Protein AF-A0A7L4JGJ6-F1 (afdb_monomer)

Solvent-accessible surface area (backbone atoms only — not comparable to full-atom values): 6530 Å² total; per-residue (Å²): 134,93,74,89,75,91,46,91,83,58,64,72,85,41,67,66,54,45,51,47,35,52,49,33,51,52,51,41,49,44,54,69,65,67,66,65,42,87,92,40,46,65,59,56,52,51,51,52,50,56,52,58,53,45,77,72,68,56,89,78,50,78,57,77,43,50,54,78,77,36,56,65,49,44,45,74,38,78,92,49,54,40,64,68,52,43,56,68,69,36,57,66,91,40,77,63,30,44,51,51,37,53,56,46,54,75,70,107

Radius of gyration: 13.44 Å; Cα contacts (8 Å, |Δi|>4): 89; chains: 1; bounding box: 36×32×37 Å

Organism: NCBI:txid932028

Secondary structure (DSSP, 8-state):
---S-S-SSS-TTSHHHHHHHHHHHHHHHHHHTT--SGGGHHHHHHHHHHHHHHHTT-SS-GGGGS-HHHHHHHTTSTTT--HHHHHHHS-TTSHHHHHHHHHHHTT-

Sequence (108 aa):
SLSASQLHTVSMRDPLNRVLANLFLLISSILGAKTAGTHTQFVQWFMEECVECLEQGSRGSILQFMPFTMVSELVKVSTMSSPKIVLAITDLSLPLGRRVAAKAIAAL

Structure (mmCIF, N/CA/C/O backbone):
data_AF-A0A7L4JGJ6-F1
#
_entry.id   AF-A0A7L4JGJ6-F1
#
loop_
_atom_site.group_PDB
_atom_site.id
_atom_site.type_symbol
_atom_site.label_atom_id
_atom_site.label_alt_id
_atom_site.label_comp_id
_atom_site.label_asym_id
_atom_site.label_entity_id
_atom_site.label_seq_id
_atom_site.pdbx_PDB_ins_code
_atom_site.Cartn_x
_atom_site.Cartn_y
_atom_site.Cartn_z
_atom_site.occupancy
_atom_site.B_iso_or_equiv
_atom_site.auth_seq_id
_atom_site.auth_comp_id
_atom_site.auth_asym_id
_atom_site.auth_atom_id
_atom_site.pdbx_PDB_model_num
ATOM 1 N N . SER A 1 1 ? 0.273 -17.424 -2.105 1.00 39.12 1 SER A N 1
ATOM 2 C CA . SER A 1 1 ? 1.472 -16.685 -2.551 1.00 39.12 1 SER A CA 1
ATOM 3 C C . SER A 1 1 ? 1.179 -16.057 -3.907 1.00 39.12 1 SER A C 1
ATOM 5 O O . SER A 1 1 ? 1.003 -16.779 -4.878 1.00 39.12 1 SER A O 1
ATOM 7 N N . LEU A 1 2 ? 1.031 -14.730 -3.981 1.00 40.31 2 LEU A N 1
ATOM 8 C CA . LEU A 1 2 ? 0.861 -14.025 -5.259 1.00 40.31 2 LEU A CA 1
ATOM 9 C C . LEU A 1 2 ? 2.248 -13.644 -5.786 1.00 40.31 2 LEU A C 1
ATOM 11 O O . LEU A 1 2 ? 2.953 -12.845 -5.180 1.00 40.31 2 LEU A O 1
ATOM 15 N N . SER A 1 3 ? 2.647 -14.313 -6.867 1.00 40.56 3 SER A N 1
ATOM 16 C CA . SER A 1 3 ? 3.991 -14.320 -7.445 1.00 40.56 3 SER A CA 1
ATOM 17 C C . SER A 1 3 ? 4.107 -13.382 -8.662 1.00 40.56 3 SER A C 1
ATOM 19 O O . SER A 1 3 ? 3.308 -13.444 -9.598 1.00 40.56 3 SER A O 1
ATOM 21 N N . ALA A 1 4 ? 5.140 -12.534 -8.617 1.00 41.72 4 ALA A N 1
ATOM 22 C CA . ALA A 1 4 ? 6.017 -12.058 -9.699 1.00 41.72 4 ALA A CA 1
ATOM 23 C C . ALA A 1 4 ? 5.486 -11.305 -10.946 1.00 41.72 4 ALA A C 1
ATOM 25 O O . ALA A 1 4 ? 6.317 -10.814 -11.702 1.00 41.72 4 ALA A O 1
ATOM 26 N N . SER A 1 5 ? 4.183 -11.147 -11.197 1.00 39.47 5 SER A N 1
ATOM 27 C CA . SER A 1 5 ? 3.696 -10.711 -12.534 1.00 39.47 5 SER A CA 1
ATOM 28 C C . SER A 1 5 ? 2.981 -9.352 -12.632 1.00 39.47 5 SER A C 1
ATOM 30 O O . SER A 1 5 ? 2.501 -8.993 -13.702 1.00 39.47 5 SER A O 1
ATOM 32 N N . GLN A 1 6 ? 2.966 -8.523 -11.585 1.00 50.47 6 GLN A N 1
ATOM 33 C CA . GLN A 1 6 ? 2.535 -7.107 -11.702 1.00 50.47 6 GLN A CA 1
ATOM 34 C C . GLN A 1 6 ? 3.709 -6.178 -12.087 1.00 50.47 6 GLN A C 1
ATOM 36 O O . GLN A 1 6 ? 3.608 -4.960 -12.073 1.00 50.47 6 GLN A O 1
ATOM 41 N N . LEU A 1 7 ? 4.838 -6.793 -12.441 1.00 48.91 7 LEU A N 1
ATOM 42 C CA . LEU A 1 7 ? 6.185 -6.239 -12.505 1.00 48.91 7 LEU A CA 1
ATOM 43 C C . LEU A 1 7 ? 6.624 -5.826 -13.916 1.00 48.91 7 LEU A C 1
ATOM 45 O O . LEU A 1 7 ? 7.819 -5.766 -14.188 1.00 48.91 7 LEU A O 1
ATOM 49 N N . HIS A 1 8 ? 5.700 -5.523 -14.833 1.00 46.94 8 HIS A N 1
ATOM 50 C CA . HIS A 1 8 ? 6.115 -5.146 -16.191 1.00 46.94 8 HIS A CA 1
ATOM 51 C C . HIS A 1 8 ? 6.778 -3.755 -16.289 1.00 46.94 8 HIS A C 1
ATOM 53 O O . HIS A 1 8 ? 7.259 -3.398 -17.362 1.00 46.94 8 HIS A O 1
ATOM 59 N N . THR A 1 9 ? 6.884 -3.017 -15.176 1.00 57.41 9 THR A N 1
ATOM 60 C CA . THR A 1 9 ? 7.507 -1.680 -15.129 1.00 57.41 9 THR A CA 1
ATOM 61 C C . THR A 1 9 ? 8.742 -1.595 -14.225 1.00 57.41 9 THR A C 1
ATOM 63 O O . THR A 1 9 ? 9.572 -0.712 -14.422 1.00 57.41 9 THR A O 1
ATOM 66 N N . VAL A 1 10 ? 8.907 -2.497 -13.249 1.00 68.75 10 VAL A N 1
ATOM 67 C CA . VAL A 1 10 ? 9.973 -2.385 -12.238 1.00 68.75 10 VAL A CA 1
ATOM 68 C C . VAL A 1 10 ? 10.991 -3.511 -12.408 1.00 68.75 10 VAL A C 1
ATOM 70 O O . VAL A 1 10 ? 10.671 -4.693 -12.369 1.00 68.75 10 VAL A O 1
ATOM 73 N N . SER A 1 11 ? 12.257 -3.167 -12.624 1.00 78.44 11 SER A N 1
ATOM 74 C CA . SER A 1 11 ? 13.303 -4.171 -12.836 1.00 78.44 11 SER A CA 1
ATOM 75 C C . SER A 1 11 ? 13.744 -4.796 -11.510 1.00 78.44 11 SER A C 1
ATOM 77 O O . SER A 1 11 ? 14.441 -4.157 -10.725 1.00 78.44 11 SER A O 1
ATOM 79 N N . MET A 1 12 ? 13.432 -6.075 -11.275 1.00 80.94 12 MET A N 1
ATOM 80 C CA . MET A 1 12 ? 13.920 -6.819 -10.092 1.00 80.94 12 MET A CA 1
ATOM 81 C C . MET A 1 12 ? 15.406 -7.196 -10.163 1.00 80.94 12 MET A C 1
ATOM 83 O O . MET A 1 12 ? 15.938 -7.824 -9.245 1.00 80.94 12 MET A O 1
ATOM 87 N N . ARG A 1 13 ? 16.095 -6.846 -11.256 1.00 82.94 13 ARG A N 1
ATOM 88 C CA . ARG A 1 13 ? 17.560 -6.941 -11.315 1.00 82.94 13 ARG A CA 1
ATOM 89 C C . ARG A 1 13 ? 18.216 -5.872 -10.447 1.00 82.94 13 ARG A C 1
ATOM 91 O O . ARG A 1 13 ? 19.318 -6.107 -9.953 1.00 82.94 13 ARG A O 1
ATOM 98 N N . ASP A 1 14 ? 17.528 -4.752 -10.237 1.00 87.75 14 ASP A N 1
ATOM 99 C CA . ASP A 1 14 ? 17.976 -3.691 -9.348 1.00 87.75 14 ASP A CA 1
ATOM 100 C C . ASP A 1 14 ? 17.921 -4.170 -7.880 1.00 87.75 14 ASP A C 1
ATOM 102 O O . ASP A 1 14 ? 16.871 -4.639 -7.418 1.00 87.75 14 ASP A O 1
ATOM 106 N N . PRO A 1 15 ? 19.038 -4.111 -7.130 1.00 88.88 15 PRO A N 1
ATOM 107 C CA . PRO A 1 15 ? 19.056 -4.472 -5.717 1.00 88.88 15 PRO A CA 1
ATOM 108 C C . PRO A 1 15 ? 18.093 -3.641 -4.861 1.00 88.88 15 PRO A C 1
ATOM 110 O O . PRO A 1 15 ? 17.486 -4.212 -3.957 1.00 88.88 15 PRO A O 1
ATOM 113 N N . LEU A 1 16 ? 17.888 -2.355 -5.157 1.00 89.69 16 LEU A N 1
ATOM 114 C CA . LEU A 1 16 ? 16.978 -1.495 -4.401 1.00 89.69 16 LEU A CA 1
ATOM 115 C C . LEU A 1 16 ? 15.536 -1.989 -4.520 1.00 89.69 16 LEU A C 1
ATOM 11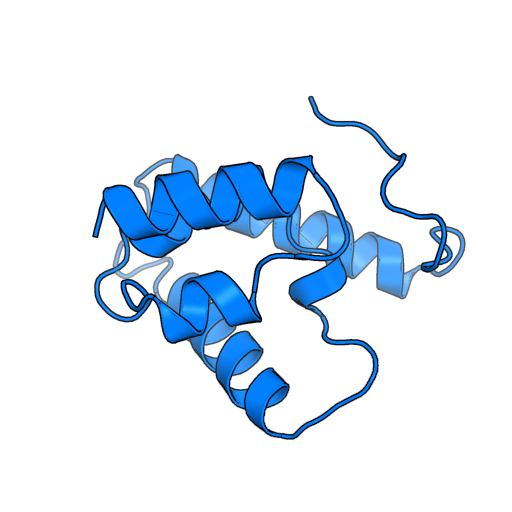7 O O . LEU A 1 16 ? 14.867 -2.186 -3.511 1.00 89.69 16 LEU A O 1
ATOM 121 N N . ASN A 1 17 ? 15.085 -2.292 -5.736 1.00 89.44 17 ASN A N 1
ATOM 122 C CA . ASN A 1 17 ? 13.728 -2.787 -5.985 1.00 89.44 17 ASN A CA 1
ATOM 123 C C . ASN A 1 17 ? 13.444 -4.093 -5.227 1.00 89.44 17 ASN A C 1
ATOM 125 O O . ASN A 1 17 ? 12.345 -4.299 -4.713 1.00 89.44 17 ASN A O 1
ATOM 129 N N . ARG A 1 18 ? 14.455 -4.962 -5.096 1.00 89.62 18 ARG A N 1
ATOM 130 C CA . ARG A 1 18 ? 14.354 -6.185 -4.286 1.00 89.62 18 ARG A CA 1
ATOM 131 C C . ARG A 1 18 ? 14.231 -5.883 -2.798 1.00 89.62 18 ARG A C 1
ATOM 133 O O . ARG A 1 18 ? 13.406 -6.498 -2.128 1.00 89.62 18 ARG A O 1
ATOM 140 N N . VAL A 1 19 ? 15.035 -4.955 -2.283 1.00 92.62 19 VAL A N 1
ATOM 141 C CA . VAL A 1 19 ? 14.964 -4.536 -0.876 1.00 92.62 19 VAL A CA 1
ATOM 142 C C . VAL A 1 19 ? 13.598 -3.926 -0.572 1.00 92.62 19 VAL A C 1
ATOM 144 O O . VAL A 1 19 ? 12.977 -4.309 0.415 1.00 92.62 19 VAL A O 1
ATOM 147 N N . LEU A 1 20 ? 13.091 -3.061 -1.450 1.00 90.94 20 LEU A N 1
ATOM 148 C CA . LEU A 1 20 ? 11.781 -2.429 -1.306 1.00 90.94 20 LEU A CA 1
ATOM 149 C C . LEU A 1 20 ? 10.641 -3.451 -1.324 1.00 90.94 20 LEU A C 1
ATOM 151 O O . LEU A 1 20 ? 9.805 -3.447 -0.424 1.00 90.94 20 LEU A O 1
ATOM 155 N N . ALA A 1 21 ? 10.639 -4.386 -2.276 1.00 89.50 21 ALA A N 1
ATOM 156 C CA . ALA A 1 21 ? 9.649 -5.463 -2.306 1.00 89.50 21 ALA A CA 1
ATOM 157 C C . ALA A 1 21 ? 9.662 -6.296 -1.012 1.00 89.50 21 ALA A C 1
ATOM 159 O O . ALA A 1 21 ? 8.613 -6.563 -0.427 1.00 89.50 21 ALA A O 1
ATOM 160 N N . ASN A 1 22 ? 10.849 -6.670 -0.526 1.00 91.88 22 ASN A N 1
ATOM 161 C CA . ASN A 1 22 ? 10.984 -7.440 0.711 1.00 91.88 22 ASN A CA 1
ATOM 162 C C . ASN A 1 22 ? 10.543 -6.647 1.949 1.00 91.88 22 ASN A C 1
ATOM 164 O O . ASN A 1 22 ? 9.915 -7.214 2.843 1.00 91.88 22 ASN A O 1
ATOM 168 N N . LEU A 1 23 ? 10.821 -5.343 1.989 1.00 92.19 23 LEU A N 1
ATOM 169 C CA . LEU A 1 23 ? 10.369 -4.456 3.056 1.00 92.19 23 LEU A CA 1
ATOM 170 C C . LEU A 1 23 ? 8.837 -4.421 3.135 1.00 92.19 23 LEU A C 1
ATOM 172 O O . LEU A 1 23 ? 8.276 -4.619 4.210 1.00 92.19 23 LEU A O 1
ATOM 176 N N . PHE A 1 24 ? 8.151 -4.244 2.003 1.00 90.69 24 PHE A N 1
ATOM 177 C CA . PHE A 1 24 ? 6.685 -4.236 1.976 1.00 90.69 24 PHE A CA 1
ATOM 178 C C . PHE A 1 24 ? 6.070 -5.595 2.324 1.00 90.69 24 PHE A C 1
ATOM 180 O O . PHE A 1 24 ? 5.018 -5.647 2.962 1.00 90.69 24 PHE A O 1
ATOM 187 N N . LEU A 1 25 ? 6.728 -6.704 1.974 1.00 89.81 25 LEU A N 1
ATOM 188 C CA . LEU A 1 25 ? 6.307 -8.033 2.424 1.00 89.81 25 LEU A CA 1
ATOM 189 C C . LEU A 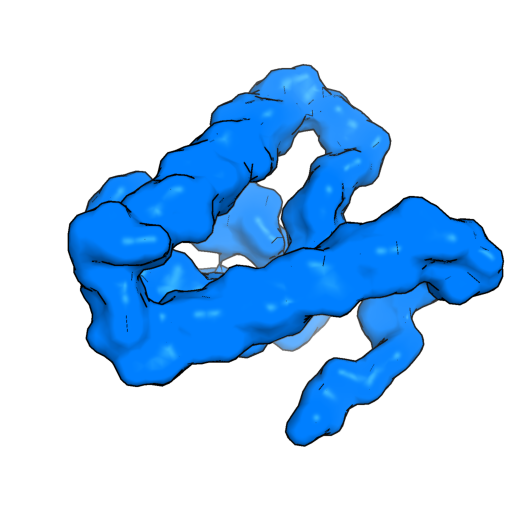1 25 ? 6.428 -8.186 3.947 1.00 89.81 25 LEU A C 1
ATOM 191 O O . LEU A 1 25 ? 5.504 -8.700 4.581 1.00 89.81 25 LEU A O 1
ATOM 195 N N . LEU A 1 26 ? 7.525 -7.707 4.542 1.00 89.81 26 LEU A N 1
ATOM 196 C CA . LEU A 1 26 ? 7.712 -7.710 5.994 1.00 89.81 26 LEU A CA 1
ATOM 197 C C . LEU A 1 26 ? 6.650 -6.856 6.693 1.00 89.81 26 LEU A C 1
ATOM 199 O O . LEU A 1 26 ? 6.008 -7.319 7.634 1.00 89.81 26 LEU A O 1
ATOM 203 N N . ILE A 1 27 ? 6.416 -5.641 6.197 1.00 88.88 27 ILE A N 1
ATOM 204 C CA . ILE A 1 27 ? 5.377 -4.747 6.712 1.00 88.88 27 ILE A CA 1
ATOM 205 C C . ILE A 1 27 ? 3.998 -5.416 6.637 1.00 88.88 27 ILE A C 1
ATOM 207 O O . ILE A 1 27 ? 3.274 -5.441 7.633 1.00 88.88 27 ILE A O 1
ATOM 211 N N . SER A 1 28 ? 3.647 -6.019 5.497 1.00 86.62 28 SER A N 1
ATOM 212 C CA . SER A 1 28 ? 2.378 -6.738 5.342 1.00 86.62 28 SER A CA 1
ATOM 213 C C . SER A 1 28 ? 2.238 -7.876 6.356 1.00 86.62 28 SER A C 1
ATOM 215 O O . SER A 1 28 ? 1.133 -8.121 6.840 1.00 86.62 28 SER A O 1
ATOM 217 N N . SER A 1 29 ? 3.334 -8.566 6.689 1.00 86.56 29 SER A N 1
ATOM 218 C CA . SER A 1 29 ? 3.342 -9.613 7.714 1.00 86.56 29 SER A CA 1
ATOM 219 C C . SER A 1 29 ? 3.113 -9.048 9.116 1.00 86.56 29 SER A C 1
ATOM 221 O O . SER A 1 29 ? 2.369 -9.645 9.890 1.00 86.56 29 SER A O 1
ATOM 223 N N . ILE A 1 30 ? 3.729 -7.910 9.448 1.00 86.00 30 ILE A N 1
ATOM 224 C CA . ILE A 1 30 ? 3.562 -7.247 10.750 1.00 86.00 30 ILE A CA 1
ATOM 225 C C . ILE A 1 30 ? 2.113 -6.779 10.930 1.00 86.00 30 ILE A C 1
ATOM 227 O O . ILE A 1 30 ? 1.507 -7.031 11.971 1.00 86.00 30 ILE A O 1
ATOM 231 N N . LEU A 1 31 ? 1.531 -6.166 9.895 1.00 80.69 31 LEU A N 1
ATOM 232 C CA . LEU A 1 31 ? 0.135 -5.723 9.910 1.00 80.69 31 LEU A CA 1
ATOM 233 C C . LEU A 1 31 ? -0.836 -6.905 10.066 1.00 80.69 31 LEU A C 1
ATOM 235 O O . LEU A 1 31 ? -1.739 -6.859 10.899 1.00 80.69 31 LEU A O 1
ATOM 239 N N . GLY A 1 32 ? -0.623 -7.995 9.319 1.00 78.50 32 GLY A N 1
ATOM 240 C CA . GLY A 1 32 ? -1.497 -9.173 9.358 1.00 78.50 32 GLY A CA 1
ATOM 241 C C . GLY A 1 32 ? -1.396 -10.004 10.644 1.00 78.50 32 GLY A C 1
ATOM 242 O O . GLY A 1 32 ? -2.367 -10.652 11.035 1.00 78.50 32 GLY A O 1
ATOM 243 N N . ALA A 1 33 ? -0.253 -9.975 11.334 1.00 77.44 33 ALA A N 1
ATOM 244 C CA . ALA A 1 33 ? -0.030 -10.750 12.555 1.00 77.44 33 ALA A CA 1
ATOM 245 C C . ALA A 1 33 ? -0.785 -10.208 13.785 1.00 77.44 33 ALA A C 1
ATOM 247 O O . ALA A 1 33 ? -0.727 -10.830 14.844 1.00 77.44 33 ALA A O 1
ATOM 248 N N . LYS A 1 34 ? -1.474 -9.056 13.679 1.00 65.56 34 LYS A N 1
ATOM 249 C CA . LYS A 1 34 ? -2.072 -8.321 14.816 1.00 65.56 34 LYS A CA 1
ATOM 250 C C . LYS A 1 34 ? -1.080 -8.031 15.953 1.00 65.56 34 LYS A C 1
ATOM 252 O O . LYS A 1 34 ? -1.483 -7.672 17.053 1.00 65.56 34 LYS A O 1
ATOM 257 N N . THR A 1 35 ? 0.218 -8.148 15.678 1.00 59.91 35 THR A N 1
ATOM 258 C CA . THR A 1 35 ? 1.305 -7.665 16.535 1.00 59.91 35 THR A CA 1
ATOM 259 C C . THR A 1 35 ? 1.487 -6.155 16.405 1.00 59.91 35 THR A C 1
ATOM 261 O O . THR A 1 35 ? 2.339 -5.592 17.089 1.00 59.91 35 THR A O 1
ATOM 264 N N . ALA A 1 36 ? 0.667 -5.518 15.556 1.00 62.12 36 ALA A N 1
ATOM 265 C CA . ALA A 1 36 ? 0.463 -4.084 15.456 1.00 62.12 36 ALA A CA 1
ATOM 266 C C . ALA A 1 36 ? 0.135 -3.487 16.839 1.00 62.12 36 ALA A C 1
ATOM 268 O O . ALA A 1 36 ? -1.011 -3.474 17.280 1.00 62.12 36 ALA A O 1
ATOM 269 N N . GLY A 1 37 ? 1.174 -3.037 17.535 1.00 66.25 37 GLY A N 1
ATOM 270 C CA . GLY A 1 37 ? 1.121 -2.407 18.849 1.00 66.25 37 GLY A CA 1
ATOM 271 C C . GLY A 1 37 ? 2.177 -1.308 18.954 1.00 66.25 37 GLY A C 1
ATOM 272 O O . GLY A 1 37 ? 2.768 -0.902 17.953 1.00 66.25 37 GLY A O 1
ATOM 273 N N . THR A 1 38 ? 2.464 -0.837 20.166 1.00 69.31 38 THR A N 1
ATOM 274 C CA . THR A 1 38 ? 3.439 0.247 20.413 1.00 69.31 38 THR A CA 1
ATOM 275 C C . THR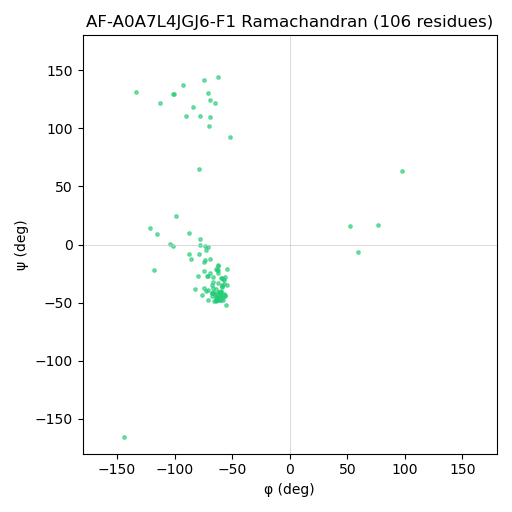 A 1 38 ? 4.824 -0.034 19.815 1.00 69.31 38 THR A C 1
ATOM 277 O O . THR A 1 38 ? 5.469 0.872 19.299 1.00 69.31 38 THR A O 1
ATOM 280 N N . HIS A 1 39 ? 5.263 -1.296 19.796 1.00 72.81 39 HIS A N 1
ATOM 281 C CA . HIS A 1 39 ? 6.564 -1.697 19.242 1.00 72.81 39 HIS A CA 1
ATOM 282 C C . HIS A 1 39 ? 6.645 -1.681 17.708 1.00 72.81 39 HIS A C 1
ATOM 284 O O . HIS A 1 39 ? 7.737 -1.746 17.149 1.00 72.81 39 HIS A O 1
ATOM 290 N N . THR A 1 40 ? 5.512 -1.590 17.016 1.00 75.62 40 THR A N 1
ATOM 291 C CA . THR A 1 40 ? 5.439 -1.583 15.548 1.00 75.62 40 THR A CA 1
ATOM 292 C C . THR A 1 40 ? 4.773 -0.316 15.023 1.00 75.62 40 THR A C 1
ATOM 294 O O . THR A 1 40 ? 4.408 -0.259 13.853 1.00 75.62 40 THR A O 1
ATOM 297 N N . GLN A 1 41 ? 4.613 0.706 15.869 1.00 79.25 41 GLN A N 1
ATOM 298 C CA . GLN A 1 41 ? 3.993 1.981 15.504 1.00 79.25 41 GLN A CA 1
ATOM 299 C C . GLN A 1 41 ? 4.716 2.661 14.331 1.00 79.25 41 GLN A C 1
ATOM 301 O O . GLN A 1 41 ? 4.079 3.286 13.488 1.00 79.25 41 GLN A O 1
ATOM 306 N N . PHE A 1 42 ? 6.028 2.435 14.200 1.00 85.06 42 PHE A N 1
ATOM 307 C CA . PHE A 1 42 ? 6.811 2.910 13.060 1.00 85.06 42 PHE A CA 1
ATOM 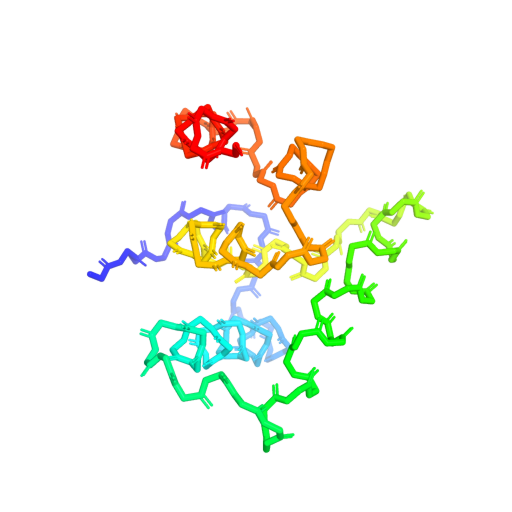308 C C . PHE A 1 42 ? 6.273 2.412 11.709 1.00 85.06 42 PHE A C 1
ATOM 310 O O . PHE A 1 42 ? 6.421 3.108 10.715 1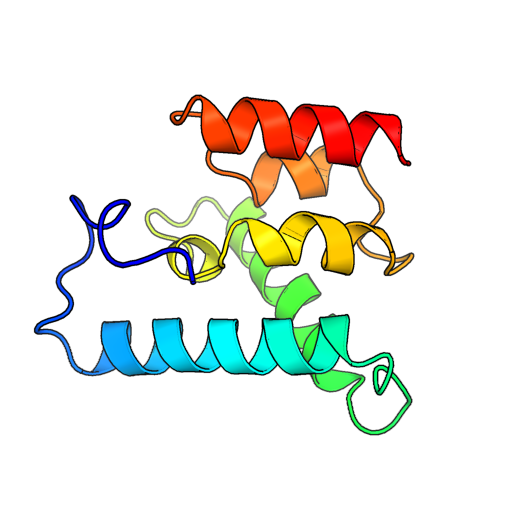.00 85.06 42 PHE A O 1
ATOM 317 N N . VAL A 1 43 ? 5.657 1.223 11.652 1.00 86.12 43 VAL A N 1
ATOM 318 C CA . VAL A 1 43 ? 5.083 0.677 10.414 1.00 86.12 43 VAL A CA 1
ATOM 319 C C . VAL A 1 43 ? 3.904 1.525 9.962 1.00 86.12 43 VAL A C 1
ATOM 321 O O . VAL A 1 43 ? 3.768 1.804 8.777 1.00 86.12 43 VAL A O 1
ATOM 324 N N . GLN A 1 44 ? 3.070 1.955 10.907 1.00 79.81 44 GLN A N 1
ATOM 325 C CA . GLN A 1 44 ? 1.951 2.841 10.623 1.00 79.81 44 GLN A CA 1
ATOM 326 C C . GLN A 1 44 ? 2.449 4.213 10.157 1.00 79.81 44 GLN A C 1
ATOM 328 O O . GLN A 1 44 ? 2.033 4.659 9.093 1.00 79.81 44 GLN A O 1
ATOM 333 N N . TRP A 1 45 ? 3.398 4.819 10.877 1.00 85.56 45 TRP A N 1
ATOM 334 C CA . TRP A 1 45 ? 3.997 6.103 10.484 1.00 85.56 45 TRP A CA 1
ATOM 335 C C . TRP A 1 45 ? 4.677 6.041 9.121 1.00 85.56 45 TRP A C 1
ATOM 337 O O . TRP A 1 45 ? 4.536 6.944 8.309 1.00 85.56 45 TRP A O 1
ATOM 347 N N . PHE A 1 46 ? 5.382 4.947 8.836 1.00 88.31 46 PHE A N 1
ATOM 348 C CA . PHE A 1 46 ? 6.006 4.744 7.537 1.00 88.31 46 PHE A CA 1
ATOM 349 C C . PHE A 1 46 ? 4.966 4.701 6.412 1.00 88.31 46 PHE A C 1
ATOM 351 O O . PHE A 1 46 ? 5.190 5.257 5.340 1.00 88.31 46 PHE A O 1
ATOM 358 N N . MET A 1 47 ? 3.826 4.048 6.644 1.00 86.19 47 MET A N 1
ATOM 359 C CA . MET A 1 47 ? 2.752 3.982 5.655 1.00 86.19 47 MET A CA 1
ATOM 360 C C . MET A 1 47 ? 2.039 5.319 5.472 1.00 86.19 47 MET A C 1
ATOM 362 O O . MET A 1 47 ? 1.744 5.672 4.333 1.00 86.19 47 MET A O 1
ATOM 366 N N . GLU A 1 48 ? 1.815 6.059 6.557 1.00 84.00 48 GLU A N 1
ATOM 367 C CA . GLU A 1 48 ? 1.319 7.439 6.530 1.00 84.00 48 GLU A CA 1
ATOM 368 C C . GLU A 1 48 ? 2.233 8.321 5.668 1.00 84.00 48 GLU A C 1
ATOM 370 O O . GLU A 1 48 ? 1.778 8.894 4.680 1.00 84.00 48 GLU A O 1
ATOM 375 N N . GLU A 1 49 ? 3.540 8.300 5.936 1.00 86.50 49 GLU A N 1
ATOM 376 C CA . GLU A 1 49 ? 4.538 9.058 5.175 1.00 86.50 49 GLU A CA 1
ATOM 377 C C . GLU A 1 49 ? 4.558 8.667 3.686 1.00 86.50 49 GLU A C 1
ATOM 379 O O . GLU A 1 49 ? 4.641 9.521 2.803 1.00 86.50 49 GLU A O 1
ATOM 384 N N . CYS A 1 50 ? 4.429 7.372 3.365 1.00 86.25 50 CYS A N 1
ATOM 385 C CA . CYS A 1 50 ? 4.375 6.911 1.974 1.00 86.25 50 CYS A CA 1
ATOM 386 C C . CYS A 1 50 ? 3.158 7.462 1.212 1.00 86.25 50 CYS A C 1
ATOM 388 O O . CYS A 1 50 ? 3.243 7.675 -0.002 1.00 86.25 50 CYS A O 1
ATOM 390 N N . VAL A 1 51 ? 2.029 7.658 1.900 1.00 81.12 51 VAL A N 1
ATOM 391 C CA . VAL A 1 51 ? 0.808 8.242 1.330 1.00 81.12 51 VAL A CA 1
ATOM 392 C C . VAL A 1 51 ? 0.954 9.754 1.184 1.00 81.12 51 VAL A C 1
ATOM 394 O O . VAL A 1 51 ? 0.629 10.284 0.125 1.00 81.12 51 VAL A O 1
ATOM 397 N N . GLU A 1 52 ? 1.502 10.448 2.179 1.00 82.94 52 GLU A N 1
ATOM 398 C CA . GLU A 1 52 ? 1.768 11.890 2.085 1.00 82.94 52 GLU A CA 1
ATOM 399 C C . GLU A 1 52 ? 2.739 12.213 0.937 1.00 82.94 52 GLU A C 1
ATOM 401 O O . GLU A 1 52 ? 2.493 13.109 0.126 1.00 82.94 52 GLU A O 1
ATOM 406 N N . CYS A 1 53 ? 3.792 11.407 0.770 1.00 82.25 53 CYS A N 1
ATOM 407 C CA . CYS A 1 53 ? 4.724 11.516 -0.354 1.00 82.25 53 CYS A CA 1
ATOM 408 C C . CYS A 1 53 ? 4.060 11.278 -1.724 1.00 82.25 53 CYS A C 1
ATOM 410 O O . CYS A 1 53 ? 4.565 11.744 -2.750 1.00 82.25 53 CYS A O 1
ATOM 412 N N . LEU A 1 54 ? 2.944 10.542 -1.773 1.00 74.94 54 LEU A N 1
ATOM 413 C CA . LEU A 1 54 ? 2.197 10.302 -3.008 1.00 74.94 54 LEU A CA 1
ATOM 414 C C . LEU A 1 54 ? 1.411 11.547 -3.443 1.00 74.94 54 LEU A C 1
ATOM 416 O O . LEU A 1 54 ? 1.362 11.842 -4.639 1.00 74.94 54 LEU A O 1
ATOM 420 N N . GLU A 1 55 ? 0.842 12.302 -2.498 1.00 66.75 55 GLU A N 1
ATOM 421 C CA . GLU A 1 55 ? 0.101 13.539 -2.793 1.00 66.75 55 GLU A CA 1
ATOM 422 C C . GLU A 1 55 ? 0.992 14.613 -3.442 1.00 66.75 55 GLU A C 1
ATOM 424 O O . GLU A 1 55 ? 0.507 15.466 -4.184 1.00 66.75 55 GLU A O 1
ATOM 429 N N . GLN A 1 56 ? 2.312 14.515 -3.259 1.00 64.75 56 GLN A N 1
ATOM 430 C CA . GLN A 1 56 ? 3.303 15.415 -3.854 1.00 64.75 56 GLN A CA 1
ATOM 431 C C . GLN A 1 56 ? 3.605 15.131 -5.343 1.00 64.75 56 GLN A C 1
ATOM 433 O O . GLN A 1 56 ? 4.459 15.785 -5.941 1.00 64.75 56 GLN A O 1
ATOM 438 N N . GLY A 1 57 ? 2.904 14.185 -5.983 1.00 55.34 57 GLY A N 1
ATOM 439 C CA . GLY A 1 57 ? 2.939 13.996 -7.441 1.00 55.34 57 GLY A CA 1
ATOM 440 C C . GLY A 1 57 ? 4.191 13.297 -7.987 1.00 55.34 57 GLY A C 1
ATOM 441 O O . GLY A 1 57 ? 4.458 13.359 -9.191 1.00 55.34 57 GLY A O 1
ATOM 442 N N . SER A 1 58 ? 4.962 12.617 -7.133 1.00 53.53 58 SER A N 1
ATOM 443 C CA . SER A 1 58 ? 6.156 11.877 -7.553 1.00 53.53 58 SER A CA 1
ATOM 444 C C . SER A 1 58 ? 5.795 10.702 -8.474 1.00 53.53 58 SER A C 1
ATOM 446 O O . SER A 1 58 ? 5.031 9.800 -8.117 1.00 53.53 58 SER A O 1
ATOM 448 N N . ARG A 1 59 ? 6.357 10.696 -9.691 1.00 48.50 59 ARG A N 1
ATOM 449 C CA . ARG A 1 59 ? 6.252 9.574 -10.635 1.00 48.50 59 ARG A CA 1
ATOM 450 C C . ARG A 1 59 ? 7.065 8.392 -10.099 1.00 48.50 59 ARG A C 1
ATOM 452 O O . ARG A 1 59 ? 8.288 8.421 -10.145 1.00 48.50 59 ARG A O 1
ATOM 459 N N . GLY A 1 60 ? 6.376 7.341 -9.660 1.00 61.22 60 GLY A N 1
ATOM 460 C CA . GLY A 1 60 ? 6.999 6.113 -9.155 1.00 61.22 60 GLY A CA 1
ATOM 461 C C . GLY A 1 60 ? 7.080 6.084 -7.633 1.00 61.22 60 GLY A C 1
ATOM 462 O O . GLY A 1 60 ? 8.166 6.053 -7.063 1.00 61.22 60 GLY A O 1
ATOM 463 N N . SER A 1 61 ? 5.919 6.085 -6.973 1.00 72.88 61 SER A N 1
ATOM 464 C CA . SER A 1 61 ? 5.858 5.921 -5.522 1.00 72.88 61 SER A CA 1
ATOM 465 C C . SER A 1 61 ? 6.408 4.556 -5.105 1.00 72.88 61 SER A C 1
ATOM 467 O O . SER A 1 61 ? 6.178 3.539 -5.764 1.00 72.88 61 SER A O 1
ATOM 469 N N . ILE A 1 62 ? 7.089 4.531 -3.961 1.00 84.44 62 ILE A N 1
ATOM 470 C CA . ILE A 1 62 ? 7.524 3.316 -3.266 1.00 84.44 62 ILE A CA 1
ATOM 471 C C . ILE A 1 62 ? 6.342 2.357 -2.994 1.00 84.44 62 ILE A C 1
ATOM 473 O O . ILE A 1 62 ? 6.527 1.148 -2.879 1.00 84.44 62 ILE A O 1
ATOM 477 N N . LEU A 1 63 ? 5.108 2.873 -2.998 1.00 85.12 63 LEU A N 1
ATOM 478 C CA . LEU A 1 63 ? 3.874 2.096 -2.885 1.00 85.12 63 LEU A CA 1
ATOM 479 C C . LEU A 1 63 ? 3.656 1.108 -4.042 1.00 85.12 63 LEU A C 1
ATOM 481 O O . LEU A 1 63 ? 2.907 0.153 -3.874 1.00 85.12 63 LEU A O 1
ATOM 485 N N . GLN A 1 64 ? 4.344 1.251 -5.182 1.00 82.50 64 GLN A N 1
ATOM 486 C CA . GLN A 1 64 ? 4.295 0.251 -6.262 1.00 82.50 64 GLN A CA 1
ATOM 487 C C . GLN A 1 64 ? 4.841 -1.128 -5.841 1.00 82.50 64 GLN A C 1
ATOM 489 O O . GLN A 1 64 ? 4.570 -2.131 -6.496 1.00 82.50 64 GLN A O 1
ATOM 494 N N . PHE A 1 65 ? 5.617 -1.185 -4.751 1.00 86.56 65 PHE A N 1
ATOM 495 C CA . PHE A 1 65 ? 6.125 -2.425 -4.160 1.00 86.56 65 PHE A CA 1
ATOM 496 C C . PHE A 1 65 ? 5.157 -3.048 -3.146 1.00 86.56 65 PHE A C 1
ATOM 498 O O . PHE A 1 65 ? 5.387 -4.168 -2.685 1.00 86.56 65 PHE A O 1
ATOM 505 N N . MET A 1 66 ? 4.078 -2.344 -2.794 1.00 88.00 66 MET A N 1
ATOM 506 C CA . MET A 1 66 ? 3.098 -2.805 -1.823 1.00 88.00 66 MET A CA 1
ATOM 507 C C . MET A 1 66 ? 2.258 -3.959 -2.398 1.00 88.00 66 MET A C 1
ATOM 509 O O . MET A 1 66 ? 1.694 -3.842 -3.489 1.00 88.00 66 MET A O 1
ATOM 513 N N . PRO A 1 67 ? 2.101 -5.080 -1.673 1.00 86.69 67 PRO A N 1
ATOM 514 C CA . PRO A 1 67 ? 1.236 -6.160 -2.120 1.00 86.69 67 PRO A CA 1
ATOM 515 C C . PRO A 1 67 ? -0.245 -5.794 -1.940 1.00 86.69 67 PRO A C 1
ATOM 517 O O . PRO A 1 67 ? -0.645 -5.253 -0.911 1.00 86.69 67 PRO A O 1
ATOM 520 N N . PHE A 1 68 ? -1.106 -6.187 -2.886 1.00 83.06 68 PHE A N 1
ATOM 521 C CA . PHE A 1 68 ? -2.559 -5.944 -2.803 1.00 83.06 68 PHE A CA 1
ATOM 522 C C . PHE A 1 68 ? -3.217 -6.500 -1.534 1.00 83.06 68 PHE A C 1
ATOM 524 O O . PHE A 1 68 ? -4.222 -5.966 -1.072 1.00 83.06 68 PHE A O 1
ATOM 531 N N . THR A 1 69 ? -2.657 -7.568 -0.959 1.00 81.94 69 THR A N 1
ATOM 532 C CA . THR A 1 69 ? -3.133 -8.162 0.300 1.00 81.94 69 THR A CA 1
ATOM 533 C C . THR A 1 69 ? -2.991 -7.221 1.492 1.00 81.94 69 THR A C 1
ATOM 535 O O . THR A 1 69 ? -3.675 -7.403 2.492 1.00 81.94 69 THR A O 1
ATOM 538 N N . MET A 1 70 ? -2.119 -6.218 1.397 1.00 86.50 70 MET A N 1
ATOM 539 C CA . MET A 1 70 ? -1.860 -5.272 2.472 1.00 86.50 70 MET A CA 1
ATOM 540 C C . MET A 1 70 ? -2.930 -4.183 2.565 1.00 86.50 70 MET A C 1
ATOM 542 O O . MET A 1 70 ? -3.204 -3.716 3.664 1.00 86.50 70 MET A O 1
ATOM 546 N N . VAL A 1 71 ? -3.608 -3.839 1.462 1.00 85.75 71 VAL A N 1
ATOM 547 C CA . VAL A 1 71 ? -4.669 -2.810 1.445 1.00 85.75 71 VAL A CA 1
ATOM 548 C C . VAL A 1 71 ? -5.775 -3.132 2.455 1.00 85.75 71 VAL A C 1
ATOM 550 O O . VAL A 1 71 ? -6.203 -2.260 3.203 1.00 85.75 71 VAL A O 1
ATOM 553 N N . SER A 1 72 ? -6.204 -4.396 2.540 1.00 82.69 72 SER A N 1
ATOM 554 C CA . SER A 1 72 ? -7.235 -4.808 3.501 1.00 82.69 72 SER A CA 1
ATOM 555 C C . SER A 1 72 ? -6.777 -4.773 4.957 1.00 82.69 72 SER A C 1
ATOM 557 O O . SER A 1 72 ? -7.620 -4.670 5.842 1.00 82.69 72 SER A O 1
ATOM 559 N N . GLU A 1 73 ? -5.474 -4.885 5.220 1.00 82.94 73 GLU A N 1
ATOM 560 C CA . GLU A 1 73 ? -4.927 -4.754 6.574 1.00 82.94 73 GLU A CA 1
ATOM 561 C C . GLU A 1 73 ? -4.733 -3.283 6.949 1.00 82.94 73 GLU A C 1
ATOM 563 O O . GLU A 1 73 ? -5.060 -2.893 8.065 1.00 82.94 73 GLU A O 1
ATOM 568 N N . LEU A 1 74 ? -4.295 -2.451 6.001 1.00 80.88 74 LEU A N 1
ATOM 569 C CA . LEU A 1 74 ? -4.132 -1.010 6.196 1.00 80.88 74 LEU A CA 1
ATOM 570 C C . LEU A 1 74 ? -5.448 -0.320 6.533 1.00 80.88 74 LEU A C 1
ATOM 572 O O . LEU A 1 74 ? -5.485 0.505 7.430 1.00 80.88 74 LEU A O 1
ATOM 576 N N . VAL A 1 75 ? -6.544 -0.694 5.877 1.00 83.06 75 VAL A N 1
ATOM 577 C CA . VAL A 1 75 ? -7.867 -0.101 6.131 1.00 83.06 75 VAL A CA 1
ATOM 578 C C . VAL A 1 75 ? -8.380 -0.358 7.553 1.00 83.06 75 VAL A C 1
ATOM 580 O O . VAL A 1 75 ? -9.201 0.403 8.055 1.00 83.06 75 VAL A O 1
ATOM 583 N N . LYS A 1 76 ? -7.875 -1.391 8.239 1.00 79.94 76 LYS A N 1
ATOM 584 C CA . LYS A 1 76 ? -8.196 -1.642 9.654 1.00 79.94 76 LYS A CA 1
ATOM 585 C C . LYS A 1 76 ? -7.480 -0.670 10.597 1.00 79.94 76 LYS A C 1
ATOM 587 O O . LYS A 1 76 ? -7.837 -0.594 11.769 1.00 79.94 76 LYS A O 1
ATOM 592 N N . VAL A 1 77 ? -6.463 0.041 10.111 1.00 76.44 77 VAL A N 1
ATOM 593 C CA . VAL A 1 77 ? -5.754 1.085 10.851 1.00 76.44 77 VAL A CA 1
ATOM 594 C C . VAL A 1 77 ? -6.543 2.385 10.698 1.00 76.44 77 VAL A C 1
ATOM 596 O O . VAL A 1 77 ? -6.716 2.884 9.589 1.00 76.44 77 VAL A O 1
ATOM 599 N N . SER A 1 78 ? -7.034 2.936 11.809 1.00 67.50 78 SER A N 1
ATOM 600 C CA . SER A 1 78 ? -7.990 4.057 11.823 1.00 67.50 78 SER A CA 1
ATOM 601 C C . SER A 1 78 ? -7.502 5.334 11.132 1.00 67.50 78 SER A C 1
ATOM 603 O O . SER A 1 78 ? -8.309 6.094 10.611 1.00 67.50 78 SER A O 1
ATOM 605 N N . THR A 1 79 ? -6.196 5.592 11.091 1.00 73.69 79 THR A N 1
ATOM 606 C CA . THR A 1 79 ? -5.645 6.751 10.367 1.00 73.69 79 THR A CA 1
ATOM 607 C C . THR A 1 79 ? -5.651 6.551 8.851 1.00 73.69 79 THR A C 1
ATOM 609 O O . THR A 1 79 ? -5.684 7.519 8.097 1.00 73.69 79 THR A O 1
ATOM 612 N N . MET A 1 80 ? -5.678 5.297 8.395 1.00 74.62 80 MET A N 1
ATOM 613 C CA . MET A 1 80 ? -5.654 4.896 6.985 1.00 74.62 80 MET A CA 1
ATOM 614 C C . MET A 1 80 ? -7.043 4.510 6.456 1.00 74.62 80 MET A C 1
ATOM 616 O O . MET A 1 80 ? -7.194 4.205 5.269 1.00 74.62 80 MET A O 1
ATOM 620 N N . SER A 1 81 ? -8.076 4.549 7.303 1.00 81.94 81 SER A N 1
ATOM 621 C CA . SER A 1 81 ? -9.458 4.233 6.945 1.00 81.94 81 SER A CA 1
ATOM 622 C C . SER A 1 81 ? -10.132 5.406 6.215 1.00 81.94 81 SER A C 1
ATOM 624 O O . SER A 1 81 ? -11.065 6.034 6.713 1.00 81.94 81 SER A O 1
ATOM 626 N N . SER A 1 82 ? -9.636 5.736 5.022 1.00 85.75 82 SER A N 1
ATOM 627 C CA . SER A 1 82 ? -10.169 6.801 4.167 1.00 85.75 82 SER A CA 1
ATOM 628 C C . SER A 1 82 ? -10.312 6.309 2.728 1.00 85.75 82 SER A C 1
ATOM 630 O O . SER A 1 82 ? -9.340 5.794 2.167 1.00 85.75 82 SER A O 1
ATOM 632 N N . PRO A 1 83 ? -11.468 6.522 2.064 1.00 87.06 83 PRO A N 1
ATOM 633 C CA . PRO A 1 83 ? -11.637 6.131 0.667 1.00 87.06 83 PRO A CA 1
ATOM 634 C C . PRO A 1 83 ? -10.590 6.771 -0.250 1.00 87.06 83 PRO A C 1
ATOM 636 O O . PRO A 1 83 ? -10.135 6.139 -1.200 1.00 87.06 83 PRO A O 1
ATOM 639 N N . LYS A 1 84 ? -10.163 8.006 0.057 1.00 85.25 84 LYS A N 1
ATOM 640 C CA . LYS A 1 84 ? -9.119 8.706 -0.705 1.00 85.25 84 LYS A CA 1
ATOM 641 C C . LYS A 1 84 ? -7.787 7.961 -0.638 1.00 85.25 84 LYS A C 1
ATOM 643 O O . LYS A 1 84 ? -7.176 7.734 -1.675 1.00 85.25 84 LYS A O 1
ATOM 648 N N . ILE A 1 85 ? -7.390 7.527 0.558 1.00 84.00 85 ILE A N 1
ATOM 649 C CA . ILE A 1 85 ? -6.146 6.781 0.777 1.00 84.00 85 ILE A CA 1
ATOM 650 C C . ILE A 1 85 ? -6.210 5.437 0.055 1.00 84.00 85 ILE A C 1
ATOM 652 O O . ILE A 1 85 ? -5.292 5.104 -0.686 1.00 84.00 85 ILE A O 1
ATOM 656 N N . VAL A 1 86 ? -7.321 4.701 0.185 1.00 87.25 86 VAL A N 1
ATOM 657 C CA . VAL A 1 86 ? -7.507 3.406 -0.494 1.00 87.25 86 VAL A CA 1
ATOM 658 C C . VAL A 1 86 ? -7.345 3.534 -2.008 1.00 87.25 86 VAL A C 1
ATOM 660 O O . VAL A 1 86 ? -6.673 2.708 -2.626 1.00 87.25 86 VAL A O 1
ATOM 663 N N . LEU A 1 87 ? -7.938 4.567 -2.609 1.00 85.62 87 LEU A N 1
ATOM 664 C CA . LEU A 1 87 ? -7.812 4.829 -4.043 1.00 85.62 87 LEU A CA 1
ATOM 665 C C . LEU A 1 87 ? -6.391 5.238 -4.441 1.00 85.62 87 LEU A C 1
ATOM 667 O O . LEU A 1 87 ? -5.951 4.874 -5.526 1.00 85.62 87 LEU A O 1
ATOM 671 N N . ALA A 1 88 ? -5.682 5.965 -3.578 1.00 80.81 88 ALA A N 1
ATOM 672 C CA . ALA A 1 88 ? -4.336 6.452 -3.851 1.00 80.81 88 ALA A CA 1
ATOM 673 C C . ALA A 1 88 ? -3.287 5.324 -3.805 1.00 80.81 88 ALA A C 1
ATOM 675 O O . ALA A 1 88 ? -2.405 5.256 -4.658 1.00 80.81 88 ALA A O 1
ATOM 676 N N . ILE A 1 89 ? -3.406 4.397 -2.850 1.00 81.88 89 ILE A N 1
ATOM 677 C CA . ILE A 1 89 ? -2.438 3.301 -2.673 1.00 81.88 89 ILE A CA 1
ATOM 678 C C . ILE A 1 89 ? -2.717 2.073 -3.550 1.00 81.88 89 ILE A C 1
ATOM 680 O O . ILE A 1 89 ? -1.881 1.174 -3.632 1.00 81.88 89 ILE A O 1
ATOM 684 N N . THR A 1 90 ? -3.895 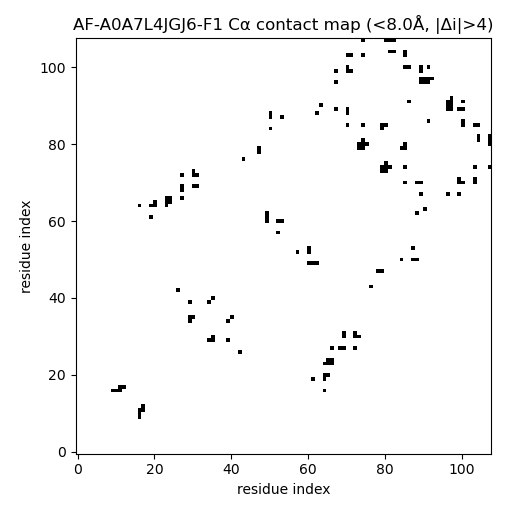1.987 -4.172 1.00 85.50 90 THR A N 1
ATOM 685 C CA . THR A 1 90 ? -4.291 0.820 -4.969 1.00 85.50 90 THR A CA 1
ATOM 686 C C . THR A 1 90 ? -4.119 1.097 -6.455 1.00 85.50 90 THR A C 1
ATOM 688 O O . THR A 1 90 ? -4.667 2.062 -6.976 1.00 85.50 90 THR A O 1
ATOM 691 N N . ASP A 1 91 ? -3.444 0.206 -7.182 1.00 82.00 91 ASP A N 1
ATOM 692 C CA . ASP A 1 91 ? -3.329 0.340 -8.636 1.00 82.00 91 ASP A CA 1
ATOM 693 C C . ASP A 1 91 ? -4.672 0.065 -9.341 1.00 82.00 91 ASP A C 1
ATOM 695 O O . ASP A 1 91 ? -5.096 -1.079 -9.537 1.00 82.00 91 ASP A O 1
ATOM 699 N N . LEU A 1 92 ? -5.346 1.140 -9.749 1.00 84.75 92 LEU A N 1
ATOM 700 C CA . LEU A 1 92 ? -6.645 1.095 -10.420 1.00 84.75 92 LEU A CA 1
ATOM 701 C C . LEU A 1 92 ? -6.560 0.742 -11.910 1.00 84.75 92 LEU A C 1
ATOM 703 O O . LEU A 1 92 ? -7.604 0.493 -12.525 1.00 84.75 92 LEU A O 1
ATOM 707 N N . SER A 1 93 ? -5.364 0.674 -12.505 1.00 83.56 93 SER A N 1
ATOM 708 C CA . SER A 1 93 ? -5.196 0.200 -13.885 1.00 83.56 93 SER A CA 1
ATOM 709 C C . SER A 1 93 ? -5.540 -1.291 -14.001 1.00 83.56 93 SER A C 1
ATOM 711 O O . SER A 1 93 ? -6.089 -1.753 -15.009 1.00 83.56 93 SER A O 1
ATOM 713 N N . LEU A 1 94 ? -5.358 -2.033 -12.907 1.00 83.31 94 LEU A N 1
ATOM 714 C CA . LEU A 1 94 ? -5.534 -3.474 -12.844 1.00 83.31 94 LEU A CA 1
ATOM 715 C C . LEU A 1 94 ? -6.951 -3.877 -12.395 1.00 83.31 94 LEU A C 1
ATOM 717 O O . LEU A 1 94 ? -7.472 -3.351 -11.407 1.00 83.31 94 LEU A O 1
ATOM 721 N N . PRO A 1 95 ? -7.579 -4.891 -13.029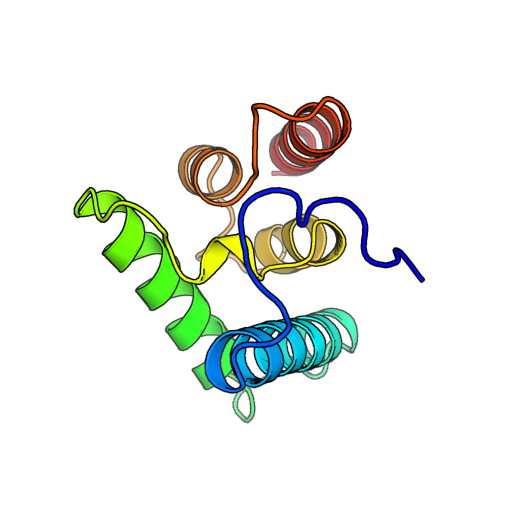 1.00 87.88 95 PRO A N 1
ATOM 722 C CA . PRO A 1 95 ? -8.874 -5.413 -12.583 1.00 87.88 95 PRO A CA 1
ATOM 723 C C . PRO A 1 95 ? -8.868 -5.958 -11.148 1.00 87.88 95 PRO A C 1
ATOM 725 O O . PRO A 1 95 ? -9.908 -5.980 -10.488 1.00 87.88 95 PRO A O 1
ATOM 728 N N . LEU A 1 96 ? -7.724 -6.458 -10.668 1.00 86.44 96 LEU A N 1
ATOM 729 C CA . LEU A 1 96 ? -7.575 -6.899 -9.280 1.00 86.44 96 LEU A CA 1
ATOM 730 C C . LEU A 1 96 ? -7.560 -5.704 -8.325 1.00 86.44 96 LEU A C 1
ATOM 732 O O . LEU A 1 96 ? -8.321 -5.710 -7.362 1.00 86.44 96 LEU A O 1
ATOM 736 N N . GLY A 1 97 ? -6.769 -4.670 -8.624 1.00 86.19 97 GLY A N 1
ATOM 737 C CA . GLY A 1 97 ? -6.708 -3.462 -7.806 1.00 86.19 97 GLY A CA 1
ATOM 738 C C . GLY A 1 97 ? -8.065 -2.771 -7.691 1.00 86.19 97 GLY A C 1
ATOM 739 O O . GLY A 1 97 ? -8.504 -2.491 -6.582 1.00 86.19 97 GLY A O 1
ATOM 740 N N . ARG A 1 98 ? -8.825 -2.644 -8.789 1.00 90.94 98 ARG A N 1
ATOM 741 C CA . ARG A 1 98 ? -10.206 -2.118 -8.733 1.00 90.94 98 ARG A CA 1
ATOM 742 C C . ARG A 1 98 ? -11.118 -2.913 -7.791 1.00 90.94 98 ARG A C 1
ATOM 744 O O . ARG A 1 98 ? -11.877 -2.322 -7.029 1.00 90.94 98 ARG A O 1
ATOM 751 N N . ARG A 1 99 ? -11.035 -4.250 -7.808 1.00 91.06 99 ARG A N 1
ATOM 752 C CA . ARG A 1 99 ? -11.818 -5.117 -6.905 1.00 91.06 99 ARG A CA 1
ATOM 753 C C . ARG A 1 99 ? -11.389 -4.975 -5.447 1.00 91.06 99 ARG A C 1
ATOM 755 O O . ARG A 1 99 ? -12.246 -4.943 -4.568 1.00 91.06 99 ARG A O 1
ATOM 762 N N . VAL A 1 100 ? -10.084 -4.892 -5.195 1.00 89.69 100 VAL A N 1
ATOM 763 C CA . VAL A 1 100 ? -9.525 -4.696 -3.851 1.00 89.69 100 VAL A CA 1
ATOM 764 C C . VAL A 1 100 ? -9.953 -3.345 -3.288 1.00 89.69 100 VAL A C 1
ATOM 766 O O . VAL A 1 100 ? -10.488 -3.315 -2.184 1.00 89.69 100 VAL A O 1
ATOM 769 N N . ALA A 1 101 ? -9.818 -2.264 -4.062 1.00 89.31 101 ALA A N 1
ATOM 770 C CA . ALA A 1 101 ? -10.250 -0.928 -3.663 1.00 89.31 101 ALA A CA 1
ATOM 771 C C . ALA A 1 101 ? -11.753 -0.886 -3.359 1.00 89.31 101 ALA A C 1
ATOM 773 O O . ALA A 1 101 ? -12.148 -0.416 -2.298 1.00 89.31 101 ALA A O 1
ATOM 774 N N . ALA A 1 102 ? -12.593 -1.444 -4.237 1.00 92.19 102 ALA A N 1
ATOM 775 C CA . ALA A 1 102 ? -14.038 -1.489 -4.015 1.00 92.19 102 ALA A CA 1
ATOM 776 C C . ALA A 1 102 ? -14.407 -2.251 -2.731 1.00 92.19 102 ALA A C 1
ATOM 778 O O . ALA A 1 102 ? -15.213 -1.769 -1.939 1.00 92.19 102 ALA A O 1
ATOM 779 N N . LYS A 1 103 ? -13.788 -3.416 -2.493 1.00 91.25 103 LYS A N 1
ATOM 780 C CA . LYS A 1 103 ? -14.017 -4.210 -1.276 1.00 91.25 103 LYS A CA 1
ATOM 781 C C . LYS A 1 103 ? -13.563 -3.473 -0.016 1.00 91.25 103 LYS A C 1
ATOM 783 O O . LYS A 1 103 ? -14.250 -3.532 0.994 1.00 91.25 103 LYS A O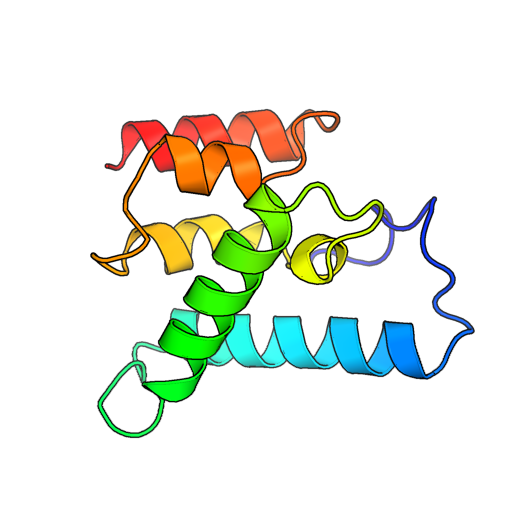 1
ATOM 788 N N . ALA A 1 104 ? -12.407 -2.821 -0.080 1.00 89.06 104 ALA A N 1
ATOM 789 C CA . ALA A 1 104 ? -11.855 -2.038 1.015 1.00 89.06 104 ALA A CA 1
ATOM 790 C C . ALA A 1 104 ? -12.756 -0.846 1.361 1.00 89.06 104 ALA A C 1
ATOM 792 O O . ALA A 1 104 ? -13.097 -0.674 2.522 1.00 89.06 104 ALA A O 1
ATOM 793 N N . ILE A 1 105 ? -13.203 -0.084 0.358 1.00 91.00 105 ILE A N 1
ATOM 794 C CA . ILE A 1 105 ? -14.093 1.069 0.554 1.00 91.00 105 ILE A CA 1
ATOM 795 C C . ILE A 1 105 ? -15.450 0.639 1.115 1.00 91.00 105 ILE A C 1
ATOM 797 O O . ILE A 1 105 ? -15.992 1.322 1.970 1.00 91.00 105 ILE A O 1
ATOM 801 N N . ALA A 1 106 ? -15.988 -0.499 0.671 1.00 90.12 106 ALA A N 1
ATOM 802 C CA . ALA A 1 106 ? -17.245 -1.033 1.195 1.00 90.12 106 ALA A CA 1
ATOM 803 C C . ALA A 1 106 ? -17.154 -1.540 2.649 1.00 90.12 106 ALA A C 1
ATOM 805 O O . ALA A 1 106 ? -18.185 -1.841 3.243 1.00 90.12 106 ALA A O 1
ATOM 806 N N . ALA A 1 107 ? -15.941 -1.695 3.190 1.00 86.88 107 ALA A N 1
ATOM 807 C CA . ALA A 1 107 ? -15.687 -2.155 4.554 1.00 86.88 107 ALA A CA 1
ATOM 808 C C . ALA A 1 107 ? -15.274 -1.025 5.520 1.00 86.88 107 ALA A C 1
ATOM 810 O O . ALA A 1 107 ? -14.996 -1.323 6.683 1.00 86.88 107 ALA A O 1
ATOM 811 N N . LEU A 1 108 ? -15.197 0.219 5.030 1.00 83.12 108 LEU A N 1
ATOM 812 C CA . LEU A 1 108 ? -15.031 1.440 5.829 1.00 83.12 108 LEU A C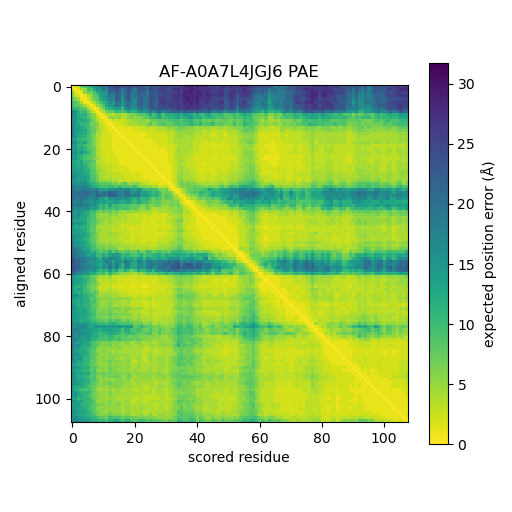A 1
ATOM 813 C C . LEU A 1 108 ? -16.349 1.814 6.514 1.00 83.12 108 LEU A C 1
ATOM 815 O O . LEU A 1 108 ? -16.280 2.252 7.681 1.00 83.12 108 LEU A O 1
#

InterPro domains:
  IPR021429 Mediator complex, subunit Med24, [PF11277] (2-106)
  IPR021429 Mediator complex, subunit Med24, [PTHR12898] (1-106)

pLDDT: mean 78.82, std 13.52, range [39.12, 92.62]

Mean predicted aligned error: 7.12 Å

Foldseek 3Di:
DDDDPVPPPPDPVDPVLVVLLVVLVVLLVCLVVVVPDPVCVVSLVVLVVLLVVLVVPDDDGSLSSHDLSSLLSQCVPVVCVDLVNLVSSFDPVDPSSVVSSVVSVVVD